Protein AF-A0A0R3R5W7-F1 (afdb_monomer_lite)

Structure (mmCIF, N/CA/C/O backbone):
data_AF-A0A0R3R5W7-F1
#
_entry.id   AF-A0A0R3R5W7-F1
#
loop_
_atom_site.group_PDB
_atom_site.id
_atom_site.type_symbol
_atom_site.label_atom_id
_atom_site.label_alt_id
_atom_site.label_comp_id
_atom_site.label_asym_id
_atom_site.label_entity_id
_atom_site.label_seq_id
_atom_site.pdbx_PDB_ins_code
_atom_site.Cartn_x
_atom_site.Cartn_y
_atom_site.Cartn_z
_atom_site.oc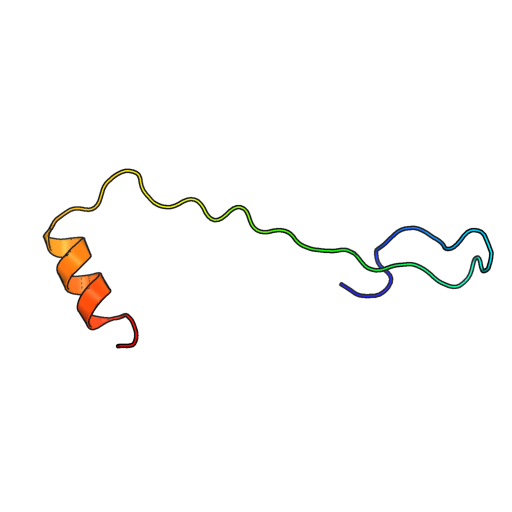cupancy
_atom_site.B_iso_or_equiv
_atom_site.auth_seq_id
_atom_site.auth_comp_id
_atom_site.auth_asym_id
_atom_site.auth_atom_id
_atom_site.pdbx_PDB_model_num
ATOM 1 N N . LEU A 1 1 ? 5.961 -6.881 -11.986 1.00 87.75 1 LEU A N 1
ATOM 2 C CA . LEU A 1 1 ? 5.451 -7.585 -13.189 1.00 87.75 1 LEU A CA 1
ATOM 3 C C . LEU A 1 1 ? 6.538 -7.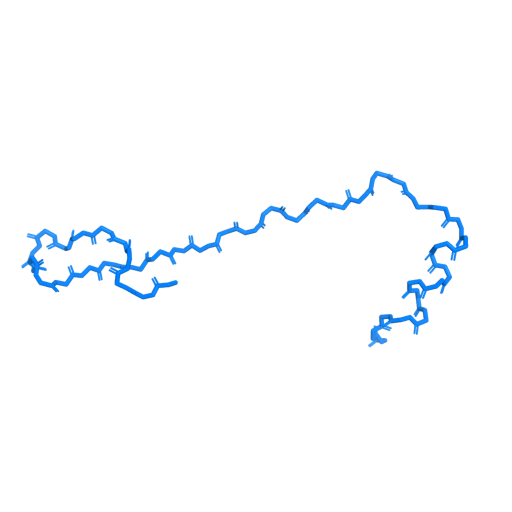599 -14.248 1.00 87.75 1 LEU A C 1
ATOM 5 O O . LEU A 1 1 ? 6.952 -6.534 -14.697 1.00 87.75 1 LEU A O 1
ATOM 9 N N . THR A 1 2 ? 7.031 -8.782 -14.605 1.00 93.19 2 THR A N 1
ATOM 10 C CA . THR A 1 2 ? 8.210 -8.902 -15.471 1.00 93.19 2 THR A CA 1
ATOM 11 C C . THR A 1 2 ? 7.883 -8.613 -16.934 1.00 93.19 2 THR A C 1
ATOM 13 O O . THR A 1 2 ? 6.827 -9.009 -17.424 1.00 93.19 2 THR A O 1
ATOM 16 N N . GLY A 1 3 ? 8.769 -7.901 -17.633 1.00 92.88 3 GLY A N 1
ATOM 17 C CA . GLY A 1 3 ? 8.649 -7.615 -19.069 1.00 92.88 3 GLY A CA 1
ATOM 18 C C . GLY A 1 3 ? 7.552 -6.611 -19.450 1.00 92.88 3 GLY A C 1
ATOM 19 O O . GLY A 1 3 ? 7.315 -6.376 -20.636 1.00 92.88 3 GLY A O 1
ATOM 20 N N . GLN A 1 4 ? 6.877 -6.005 -18.472 1.00 94.56 4 GLN A N 1
ATOM 21 C CA . GLN A 1 4 ? 5.819 -5.014 -18.702 1.00 94.56 4 GLN A CA 1
ATOM 22 C C . GLN A 1 4 ? 6.309 -3.562 -18.674 1.00 94.56 4 GLN A C 1
ATOM 24 O O . GLN A 1 4 ? 5.536 -2.646 -18.941 1.00 94.56 4 GLN A O 1
ATOM 29 N N . GLY A 1 5 ? 7.590 -3.344 -18.390 1.00 93.19 5 GLY A N 1
ATOM 30 C CA . GLY A 1 5 ? 8.225 -2.036 -18.470 1.00 93.19 5 GLY A CA 1
ATOM 31 C C . GLY A 1 5 ? 8.551 -1.624 -19.907 1.00 93.19 5 GLY A C 1
ATOM 32 O O . GLY A 1 5 ? 8.117 -2.230 -20.889 1.00 93.19 5 GLY A O 1
ATOM 33 N N . LEU A 1 6 ? 9.340 -0.563 -20.039 1.00 94.25 6 LEU A N 1
ATOM 34 C CA . LEU A 1 6 ? 9.697 0.002 -21.339 1.00 94.25 6 LEU A CA 1
ATOM 35 C C . LEU A 1 6 ? 10.654 -0.912 -22.131 1.00 94.25 6 LEU A C 1
ATOM 37 O O . LEU A 1 6 ? 11.423 -1.672 -21.530 1.00 94.25 6 LEU A O 1
ATOM 41 N N . PRO A 1 7 ? 10.627 -0.852 -23.477 1.00 94.88 7 PRO A N 1
ATOM 42 C CA . PRO A 1 7 ? 11.585 -1.569 -24.311 1.00 94.88 7 PRO A CA 1
ATOM 43 C C . PRO A 1 7 ? 13.009 -1.056 -24.085 1.00 94.88 7 PRO A C 1
ATOM 45 O O . PRO A 1 7 ? 13.243 0.144 -23.953 1.00 94.88 7 PRO A O 1
ATOM 48 N N . ASN A 1 8 ? 13.973 -1.974 -24.061 1.00 92.06 8 ASN A N 1
ATOM 49 C CA . ASN A 1 8 ? 15.381 -1.635 -23.949 1.00 92.06 8 ASN A CA 1
ATOM 50 C C . ASN A 1 8 ? 15.882 -1.069 -25.293 1.00 92.06 8 ASN A C 1
ATOM 52 O O . ASN A 1 8 ? 15.893 -1.799 -26.289 1.00 92.06 8 ASN A O 1
ATOM 56 N N . PRO A 1 9 ? 16.369 0.184 -25.339 1.00 92.19 9 PRO A N 1
ATOM 57 C CA . PRO A 1 9 ? 16.805 0.820 -26.583 1.00 92.19 9 PRO A CA 1
ATOM 58 C C . PRO A 1 9 ? 18.015 0.133 -27.235 1.00 92.19 9 PRO A C 1
ATOM 60 O O . PRO A 1 9 ? 18.222 0.275 -28.434 1.00 92.19 9 PRO A O 1
ATOM 63 N N . LYS A 1 10 ? 18.806 -0.636 -26.474 1.00 93.12 10 LYS A N 1
ATOM 64 C CA . LYS A 1 10 ? 19.955 -1.402 -26.990 1.00 93.12 10 LYS A CA 1
ATOM 65 C C . LYS A 1 10 ? 19.585 -2.826 -27.424 1.00 93.12 10 LYS A C 1
ATOM 67 O O . LYS A 1 10 ? 20.385 -3.484 -28.078 1.00 93.12 10 LYS A O 1
ATOM 72 N N . MET A 1 11 ? 18.405 -3.322 -27.042 1.00 90.12 11 MET A N 1
ATOM 73 C CA . MET A 1 11 ? 17.933 -4.683 -27.323 1.00 90.12 11 MET A CA 1
ATOM 74 C C . MET A 1 11 ? 16.402 -4.694 -27.412 1.00 90.12 11 MET A C 1
ATOM 76 O O . MET A 1 11 ? 15.727 -4.960 -26.420 1.00 90.12 11 MET A O 1
ATOM 80 N N . ALA A 1 12 ? 15.851 -4.441 -28.601 1.00 76.62 12 ALA A N 1
ATOM 81 C CA . ALA A 1 12 ? 14.409 -4.252 -28.812 1.00 76.62 12 ALA A CA 1
ATOM 82 C C . ALA A 1 12 ? 13.517 -5.434 -28.359 1.00 76.62 12 ALA A C 1
ATOM 84 O O . ALA A 1 12 ? 12.339 -5.234 -28.079 1.00 76.62 12 ALA A O 1
ATOM 85 N N . GLY A 1 13 ? 14.070 -6.650 -28.243 1.00 85.75 13 GLY A N 1
ATOM 86 C CA . GLY A 1 13 ? 13.363 -7.832 -27.727 1.00 85.75 13 GLY A CA 1
ATOM 87 C C . GLY A 1 13 ? 13.308 -7.944 -26.197 1.00 85.75 13 GLY A C 1
ATOM 88 O O . GLY A 1 13 ? 12.606 -8.806 -25.675 1.00 85.75 13 GLY A O 1
ATOM 89 N N . ARG A 1 14 ? 14.034 -7.095 -25.457 1.00 91.44 14 ARG A N 1
ATOM 90 C CA . ARG A 1 14 ? 14.049 -7.088 -23.989 1.00 91.44 14 ARG A CA 1
ATOM 91 C C . ARG A 1 14 ? 13.275 -5.879 -23.477 1.00 91.44 14 ARG A C 1
ATOM 93 O O . ARG A 1 14 ? 13.542 -4.753 -23.884 1.00 91.44 14 ARG A O 1
ATOM 100 N N . ARG A 1 15 ? 12.353 -6.102 -22.544 1.00 95.56 15 ARG A N 1
ATOM 101 C CA . ARG A 1 15 ? 11.633 -5.041 -21.827 1.00 95.56 15 ARG A CA 1
ATOM 102 C C . ARG A 1 15 ? 12.048 -5.041 -20.360 1.00 95.56 15 ARG A C 1
ATOM 104 O O . ARG A 1 15 ? 12.492 -6.068 -19.849 1.00 95.56 15 ARG A O 1
ATOM 111 N N . GLY A 1 16 ? 11.961 -3.880 -19.720 1.00 94.69 16 GLY A N 1
ATOM 112 C CA . GLY A 1 16 ? 12.073 -3.774 -18.268 1.00 94.69 16 GLY A CA 1
ATOM 113 C C . GLY A 1 16 ? 10.836 -4.330 -17.565 1.00 94.69 16 GLY A C 1
ATOM 114 O O . GLY A 1 16 ? 9.925 -4.865 -18.201 1.00 94.69 16 GLY A O 1
ATOM 115 N N . ASP A 1 17 ? 10.773 -4.131 -16.256 1.00 97.25 17 ASP A N 1
ATOM 116 C CA . ASP A 1 17 ? 9.671 -4.605 -15.425 1.00 97.25 17 ASP A CA 1
ATOM 117 C C . ASP A 1 17 ? 8.779 -3.442 -14.989 1.00 97.25 17 ASP A C 1
ATOM 119 O O . ASP A 1 17 ? 9.234 -2.307 -14.853 1.00 97.25 17 ASP A O 1
ATOM 123 N N . LEU A 1 18 ? 7.498 -3.733 -14.772 1.00 96.69 18 LEU A N 1
ATOM 124 C CA . LEU A 1 18 ? 6.580 -2.815 -14.111 1.00 96.69 18 LEU A CA 1
ATOM 125 C C . LEU A 1 18 ? 6.725 -2.982 -12.596 1.00 96.69 18 LEU A C 1
ATOM 127 O O . LEU A 1 18 ? 6.508 -4.080 -12.060 1.00 96.69 18 LEU A O 1
ATOM 131 N N . ILE A 1 19 ? 7.074 -1.884 -11.932 1.00 95.94 19 ILE A N 1
ATOM 132 C CA . ILE A 1 19 ? 7.141 -1.769 -10.476 1.00 95.94 19 ILE A CA 1
ATOM 133 C C . ILE A 1 19 ? 5.770 -1.299 -9.994 1.00 95.94 19 ILE A C 1
ATOM 135 O O . ILE A 1 19 ? 5.247 -0.306 -10.492 1.00 95.94 19 ILE A O 1
ATOM 139 N N . VAL A 1 20 ? 5.180 -2.040 -9.058 1.00 96.00 20 VAL A N 1
ATOM 140 C CA . VAL A 1 20 ? 3.922 -1.651 -8.416 1.00 96.00 20 VAL A CA 1
ATOM 141 C C . VAL A 1 20 ? 4.270 -0.999 -7.090 1.00 96.00 20 VAL A C 1
ATOM 143 O O . VAL A 1 20 ? 4.867 -1.641 -6.228 1.00 96.00 20 VAL A O 1
ATOM 146 N N . GLU A 1 21 ? 3.906 0.268 -6.951 1.00 96.94 21 GLU A N 1
ATOM 147 C CA . GLU A 1 21 ? 4.020 1.015 -5.707 1.00 96.94 21 GLU A CA 1
ATOM 148 C C . GLU A 1 21 ? 2.636 1.111 -5.068 1.00 96.94 21 GLU A C 1
ATOM 150 O O . GLU A 1 21 ? 1.659 1.473 -5.728 1.00 96.94 21 GLU A O 1
ATOM 155 N N . PHE A 1 22 ? 2.545 0.738 -3.795 1.00 97.00 22 PHE A N 1
ATOM 156 C CA . PHE A 1 22 ? 1.303 0.812 -3.042 1.00 97.00 22 PHE A CA 1
ATOM 157 C C . PHE A 1 22 ? 1.342 2.024 -2.118 1.00 97.00 22 PHE A C 1
ATOM 159 O O . PHE A 1 22 ? 2.163 2.080 -1.206 1.00 97.00 22 PHE A O 1
ATOM 166 N N . ASP A 1 23 ? 0.408 2.949 -2.322 1.00 97.19 23 ASP A N 1
ATOM 167 C CA . ASP A 1 23 ? 0.082 3.987 -1.345 1.00 97.19 23 ASP A CA 1
ATOM 168 C C . ASP A 1 23 ? -0.997 3.449 -0.398 1.00 97.19 23 ASP A C 1
ATOM 170 O O . ASP A 1 23 ? -2.188 3.404 -0.726 1.00 97.19 23 ASP A O 1
ATOM 174 N N . VAL A 1 24 ? -0.564 2.950 0.760 1.00 97.00 24 VAL A N 1
ATOM 175 C CA . VAL A 1 24 ? -1.466 2.359 1.751 1.00 97.00 24 VAL A CA 1
ATOM 176 C C . VAL A 1 24 ? -2.047 3.460 2.627 1.00 97.00 24 VAL A C 1
ATOM 178 O O . VAL A 1 24 ? -1.371 4.022 3.488 1.00 97.00 24 VAL A O 1
ATOM 181 N N . LYS A 1 25 ? -3.341 3.722 2.446 1.00 97.44 25 LYS A N 1
ATOM 182 C CA . LYS A 1 25 ? -4.074 4.716 3.229 1.00 97.44 25 LYS A CA 1
ATOM 183 C C . LYS A 1 25 ? -4.684 4.088 4.470 1.00 97.44 25 LYS A C 1
ATOM 185 O O . LYS A 1 25 ? -5.583 3.254 4.383 1.00 97.44 25 LYS A O 1
ATOM 190 N N . PHE A 1 26 ? -4.194 4.523 5.622 1.00 96.06 26 PHE A N 1
ATOM 191 C CA . PHE A 1 26 ? -4.787 4.186 6.907 1.00 96.06 26 PHE A CA 1
ATOM 192 C C . PHE A 1 26 ? -6.046 5.028 7.152 1.00 96.06 26 PHE A C 1
ATOM 194 O O . PHE A 1 26 ? -6.145 6.145 6.645 1.00 96.06 26 PHE A O 1
ATOM 201 N N . PRO A 1 27 ? -7.015 4.510 7.920 1.00 96.25 27 PRO A N 1
ATOM 202 C CA . PRO A 1 27 ? -8.165 5.298 8.336 1.00 96.25 27 PRO A CA 1
ATOM 203 C 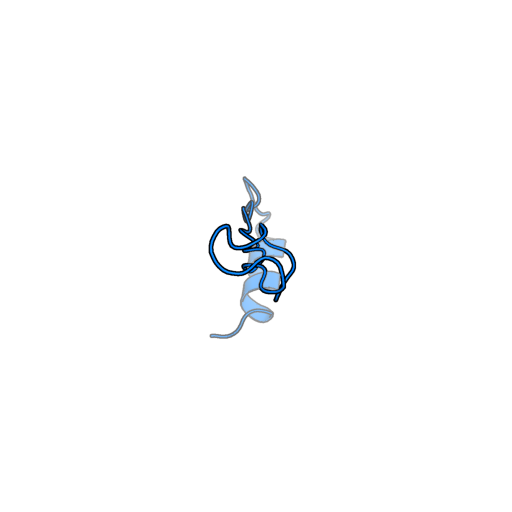C . PRO A 1 27 ? -7.736 6.414 9.299 1.00 96.25 27 PRO A C 1
ATOM 205 O O . PRO A 1 27 ? -6.906 6.190 10.180 1.00 96.25 27 PRO A O 1
ATOM 208 N N . ASP A 1 28 ? -8.358 7.589 9.183 1.00 96.44 28 ASP A N 1
ATOM 209 C CA . ASP A 1 28 ? -8.049 8.754 10.030 1.00 96.44 28 ASP A CA 1
ATOM 210 C C . ASP A 1 28 ? -8.396 8.529 11.510 1.00 96.44 28 ASP A C 1
ATOM 212 O O . ASP A 1 28 ? -7.799 9.115 12.412 1.00 96.44 28 ASP A O 1
ATOM 216 N N . SER A 1 29 ? -9.388 7.678 11.781 1.00 96.00 29 SER A N 1
ATOM 217 C CA . SER A 1 29 ? -9.764 7.289 13.136 1.00 96.00 29 SER A CA 1
ATOM 218 C C . SER A 1 29 ? -10.342 5.877 13.167 1.00 96.00 29 SER A C 1
ATOM 220 O O . SER A 1 29 ? -10.861 5.371 12.173 1.00 96.00 29 SER A O 1
ATOM 222 N N . LEU A 1 30 ? -10.246 5.234 14.332 1.00 95.38 30 LEU A N 1
ATOM 223 C CA . LEU A 1 30 ? -10.801 3.906 14.579 1.00 95.38 30 LEU A CA 1
ATOM 224 C C . LEU A 1 30 ? -11.638 3.921 15.864 1.00 95.38 30 LEU A C 1
ATOM 226 O O . LEU A 1 30 ? -11.118 4.347 16.905 1.00 95.38 30 LEU A O 1
ATOM 230 N N . PRO A 1 31 ? -12.888 3.418 15.830 1.00 96.94 31 PRO A N 1
ATOM 231 C CA . PRO A 1 31 ? -13.679 3.179 17.032 1.00 96.94 31 PRO A CA 1
ATOM 232 C C . PRO A 1 31 ? -12.970 2.220 17.993 1.00 96.94 31 PRO A C 1
ATOM 234 O O . PRO A 1 31 ? -12.240 1.325 17.563 1.00 96.94 31 PRO A O 1
ATOM 237 N N . LEU A 1 32 ? -13.218 2.369 19.297 1.00 94.38 32 LEU A N 1
ATOM 238 C CA . LEU A 1 32 ? -12.571 1.548 20.328 1.00 94.38 32 LEU A CA 1
ATOM 239 C C . LEU A 1 32 ? -12.814 0.046 20.113 1.00 94.38 32 LEU A C 1
ATOM 241 O O . LEU A 1 32 ? -11.860 -0.723 20.077 1.00 94.38 32 LEU A O 1
ATOM 245 N N . ALA A 1 33 ? -14.066 -0.345 19.859 1.00 95.44 33 ALA A N 1
ATOM 246 C CA . ALA A 1 33 ? -14.424 -1.736 19.580 1.00 95.44 33 ALA A CA 1
ATOM 247 C C . ALA A 1 33 ? -13.665 -2.308 18.366 1.00 95.44 33 ALA A C 1
ATOM 249 O O . ALA A 1 33 ? -13.251 -3.464 18.369 1.00 95.44 33 ALA A O 1
ATOM 250 N N . SER A 1 34 ?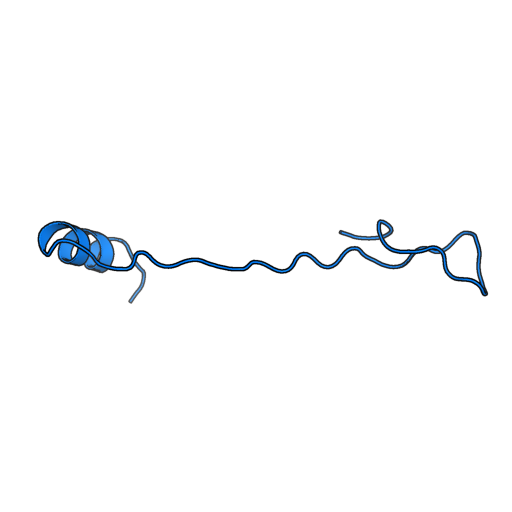 -13.424 -1.494 17.331 1.00 95.88 34 SER A N 1
ATOM 251 C CA . SER A 1 34 ? -12.653 -1.922 16.160 1.00 95.88 34 SER A CA 1
ATOM 252 C C . SER A 1 34 ? -11.178 -2.133 16.499 1.00 95.88 34 SER A C 1
ATOM 254 O O . SER A 1 34 ? -10.572 -3.063 15.977 1.00 95.88 34 SER A O 1
ATOM 256 N N . LYS A 1 35 ? -10.599 -1.319 17.394 1.00 94.38 35 LYS A N 1
ATOM 257 C CA . LYS A 1 35 ? -9.211 -1.503 17.850 1.00 94.38 35 LYS A CA 1
ATOM 258 C C . LYS A 1 35 ? -9.031 -2.832 18.579 1.00 94.38 35 LYS A C 1
ATOM 260 O O . LYS A 1 35 ? -8.077 -3.542 18.284 1.00 94.38 35 LYS A O 1
ATOM 265 N N . GLU A 1 36 ? -9.957 -3.180 19.470 1.00 95.06 36 GLU A N 1
ATOM 266 C CA . GLU A 1 36 ? -9.927 -4.451 20.211 1.00 95.06 36 GLU A CA 1
ATOM 267 C C . GLU A 1 36 ? -10.006 -5.659 19.268 1.00 95.06 36 GLU A C 1
ATOM 269 O O . GLU A 1 36 ? -9.222 -6.599 19.388 1.00 95.06 36 GLU A O 1
ATOM 274 N N . LEU A 1 37 ? -10.901 -5.610 18.276 1.00 96.00 37 LEU A N 1
ATOM 275 C CA . LEU A 1 37 ? -11.011 -6.662 17.262 1.00 96.00 37 LEU A CA 1
ATOM 276 C C . LEU A 1 37 ? -9.730 -6.805 16.434 1.00 96.00 37 LEU A C 1
ATOM 278 O O . LEU A 1 37 ? -9.268 -7.921 16.210 1.00 96.00 37 LEU A O 1
ATOM 282 N N . ILE A 1 38 ? -9.147 -5.686 15.998 1.00 95.31 38 ILE A N 1
ATOM 283 C CA . ILE A 1 38 ? -7.913 -5.687 15.206 1.00 95.31 38 ILE A CA 1
ATOM 284 C C . ILE A 1 38 ? -6.748 -6.261 16.022 1.00 95.31 38 ILE A C 1
ATOM 286 O O . ILE A 1 38 ? -5.994 -7.072 15.495 1.00 95.31 38 ILE A O 1
ATOM 290 N N . MET A 1 39 ? -6.623 -5.904 17.305 1.00 94.06 39 MET A N 1
ATOM 291 C CA . MET A 1 39 ? -5.569 -6.438 18.179 1.00 94.06 39 MET A CA 1
ATOM 292 C C . MET A 1 39 ? -5.633 -7.960 18.322 1.00 94.06 39 MET A C 1
ATOM 294 O O . MET A 1 39 ? -4.594 -8.607 18.350 1.00 94.06 39 MET A O 1
ATOM 298 N N . ASN A 1 40 ? -6.836 -8.535 18.367 1.00 94.25 40 ASN A N 1
ATOM 299 C CA . ASN A 1 40 ? -7.010 -9.986 18.443 1.00 94.25 40 ASN A CA 1
ATOM 300 C C . ASN A 1 40 ? -6.765 -10.700 17.100 1.00 94.25 40 ASN A C 1
ATOM 302 O O . ASN A 1 40 ? -6.535 -11.907 17.085 1.00 94.25 40 ASN A O 1
ATOM 306 N N . ALA A 1 41 ? -6.870 -9.983 15.977 1.00 95.19 41 ALA A N 1
ATOM 307 C CA . ALA A 1 41 ? -6.775 -10.548 14.632 1.00 95.19 41 ALA A CA 1
ATOM 308 C C . ALA A 1 41 ? -5.372 -10.445 14.013 1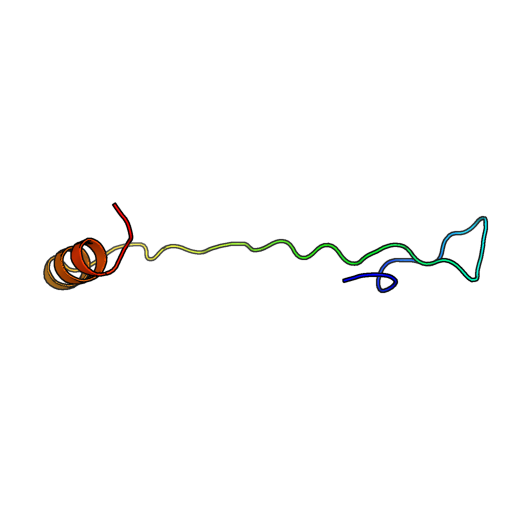.00 95.19 41 ALA A C 1
ATOM 310 O O . ALA A 1 41 ? -5.059 -11.199 13.090 1.00 95.19 41 ALA A O 1
ATOM 311 N N . LEU A 1 42 ? -4.547 -9.500 14.470 1.00 94.19 42 LEU A N 1
ATOM 312 C CA . LEU A 1 42 ? -3.200 -9.297 13.942 1.00 94.19 42 LEU A CA 1
ATOM 313 C C . LEU A 1 42 ? -2.155 -10.141 14.696 1.00 94.19 42 LEU A C 1
ATOM 315 O O . LEU A 1 42 ? -2.316 -10.383 15.892 1.00 94.19 42 LEU A O 1
ATOM 319 N N . PRO A 1 43 ? -1.079 -10.591 14.019 1.00 93.44 43 PRO A N 1
ATOM 320 C CA . PRO A 1 43 ? 0.021 -11.297 14.673 1.00 93.44 43 PRO A CA 1
ATOM 321 C C . PRO A 1 43 ? 0.707 -10.429 15.736 1.00 93.44 43 PRO A C 1
ATOM 323 O O . PRO A 1 43 ? 0.821 -9.215 15.552 1.00 93.44 43 PRO A O 1
ATOM 326 N N . ALA A 1 44 ? 1.172 -11.077 16.809 1.00 73.62 44 ALA A N 1
ATOM 327 C CA . ALA A 1 44 ? 1.947 -10.457 17.887 1.00 73.62 44 ALA A CA 1
ATOM 328 C C . ALA A 1 44 ? 3.391 -10.140 17.474 1.00 73.62 44 ALA A C 1
ATOM 330 O O . ALA A 1 44 ? 3.969 -10.930 16.689 1.00 73.62 44 ALA A O 1
#

Secondary structure (DSSP, 8-state):
-TT-SPEETTEEEEE--PPPPP-----S---HHHHHHHHHHS--

pLDDT: mean 93.68, std 4.71, range [73.62, 97.44]

Foldseek 3Di:
DAQPADADPVHRVGHGDDDDDDDDDDDPDDDPVRVVVVVVVDDD

Organism: NCBI:txi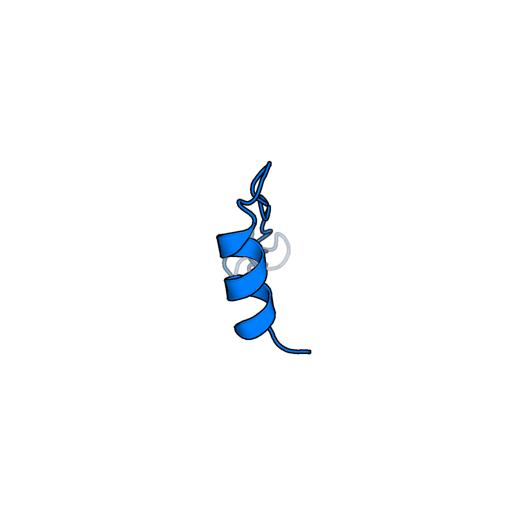d42155

InterPro domains:
  IPR008971 HSP40/DnaJ peptide-binding [SSF49493] (2-38)

Sequence (44 aa):
LTGQGLPNPKMAGRRGDLIVEFDVKFPDSLPLASKELIMNALPA

Radius of gyration: 20.72 Å; chains: 1; bounding box: 34×20×49 Å